Protein AF-T1A819-F1 (afdb_monomer_lite)

Radius of gyration: 20.58 Å; chains: 1; bounding box: 26×36×66 Å

Organism: NCBI:txid410659

Structure (mmCIF, N/CA/C/O backbone):
data_AF-T1A819-F1
#
_entry.id   AF-T1A819-F1
#
loop_
_atom_site.group_PDB
_atom_site.id
_atom_site.type_symbol
_atom_site.label_atom_id
_atom_site.label_alt_id
_atom_site.label_comp_id
_atom_site.label_asym_id
_atom_site.label_entity_id
_atom_site.label_seq_id
_atom_site.pdbx_PDB_ins_code
_atom_site.Cartn_x
_atom_site.Cartn_y
_atom_site.Cartn_z
_atom_site.occupancy
_atom_site.B_iso_or_equiv
_atom_site.auth_seq_id
_atom_site.auth_comp_id
_atom_site.auth_asym_id
_atom_site.auth_atom_id
_atom_site.pdbx_PDB_model_num
ATOM 1 N N . MET A 1 1 ? 0.454 -29.831 44.686 1.00 52.91 1 MET A N 1
ATOM 2 C CA . MET A 1 1 ? 0.465 -30.199 43.258 1.00 52.91 1 MET A CA 1
ATOM 3 C C . MET A 1 1 ? -0.945 -30.102 42.711 1.00 52.91 1 MET A C 1
ATOM 5 O O . MET A 1 1 ? -1.640 -31.101 42.696 1.00 52.91 1 MET A O 1
ATOM 9 N N . THR A 1 2 ? -1.338 -28.882 42.342 1.00 47.62 2 THR A N 1
ATOM 10 C CA . THR A 1 2 ? -2.229 -28.576 41.211 1.00 47.62 2 THR A CA 1
ATOM 11 C C . THR A 1 2 ? -2.296 -27.059 41.115 1.00 47.62 2 THR A C 1
ATOM 13 O O . THR 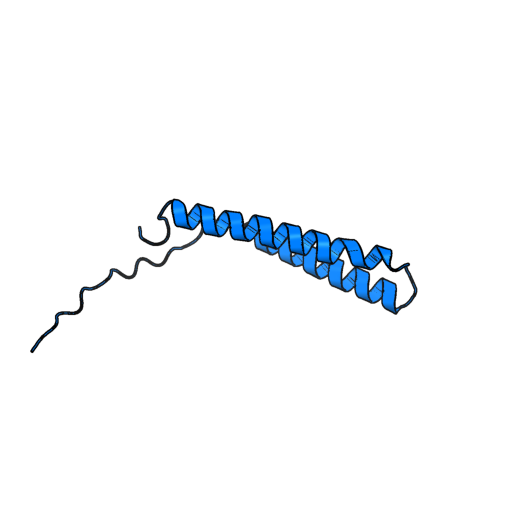A 1 2 ? -3.101 -26.420 41.790 1.00 47.62 2 THR A O 1
ATOM 16 N N . ASP A 1 3 ? -1.405 -26.492 40.305 1.00 50.56 3 ASP A N 1
ATOM 17 C CA . ASP A 1 3 ? -1.648 -25.213 39.655 1.00 50.56 3 ASP A CA 1
ATOM 18 C C . ASP A 1 3 ? -2.854 -25.437 38.740 1.00 50.56 3 ASP A C 1
ATOM 20 O O . ASP A 1 3 ? -2.748 -26.014 37.657 1.00 50.56 3 ASP A O 1
ATOM 24 N N . ALA A 1 4 ? -4.044 -25.102 39.237 1.00 48.84 4 ALA A N 1
ATOM 25 C CA . ALA A 1 4 ? -5.235 -25.056 38.411 1.00 48.84 4 ALA A CA 1
ATOM 26 C C . ALA A 1 4 ? -5.027 -23.904 37.425 1.00 48.84 4 ALA A C 1
ATOM 28 O O . ALA A 1 4 ? -5.150 -22.736 37.787 1.00 48.84 4 ALA A O 1
ATOM 29 N N . HIS A 1 5 ? -4.618 -24.258 36.207 1.00 49.41 5 HIS A N 1
ATOM 30 C CA . HIS A 1 5 ? -4.499 -23.359 35.072 1.00 49.41 5 HIS A CA 1
ATOM 31 C C . HIS A 1 5 ? -5.748 -22.479 35.018 1.00 49.41 5 HIS A C 1
ATOM 33 O O . HIS A 1 5 ? -6.855 -22.980 34.823 1.00 49.41 5 HIS A O 1
ATOM 39 N N . ALA A 1 6 ? -5.566 -21.178 35.247 1.00 45.41 6 ALA A N 1
ATOM 40 C CA . ALA A 1 6 ? -6.607 -20.197 35.015 1.00 45.41 6 ALA A CA 1
ATOM 41 C C . ALA A 1 6 ? -7.049 -20.357 33.560 1.00 45.41 6 ALA A C 1
ATOM 43 O O . ALA A 1 6 ? -6.263 -20.134 32.637 1.00 45.41 6 ALA A O 1
ATOM 44 N N . GLN A 1 7 ? -8.282 -20.816 33.372 1.00 53.69 7 GLN A N 1
ATOM 45 C CA . GLN A 1 7 ? -8.948 -20.826 32.086 1.00 53.69 7 GLN A CA 1
ATOM 46 C C . GLN A 1 7 ? -9.073 -19.363 31.656 1.00 53.69 7 GLN A C 1
ATOM 48 O O . GLN A 1 7 ? -9.985 -18.659 32.076 1.00 53.69 7 GLN A O 1
ATOM 53 N N . ALA A 1 8 ? -8.100 -18.870 30.892 1.00 53.81 8 ALA A N 1
ATOM 54 C CA . ALA A 1 8 ? -8.311 -17.686 30.084 1.00 53.81 8 ALA A CA 1
ATOM 55 C C . ALA A 1 8 ? -9.355 -18.108 29.052 1.00 53.81 8 ALA A C 1
ATOM 57 O O . ALA A 1 8 ? -9.044 -18.886 28.147 1.00 53.81 8 ALA A O 1
ATOM 58 N N . ASP A 1 9 ? -10.607 -17.714 29.276 1.00 54.19 9 ASP A N 1
ATOM 59 C CA . ASP A 1 9 ? -11.693 -17.967 28.342 1.00 54.19 9 ASP A CA 1
ATOM 60 C C . ASP A 1 9 ? -11.231 -17.575 26.935 1.00 54.19 9 ASP A C 1
ATOM 62 O O . ASP A 1 9 ? -10.756 -16.468 26.683 1.00 54.19 9 ASP A O 1
ATOM 66 N N . SER A 1 10 ? -11.290 -18.548 26.030 1.00 60.34 10 SER A N 1
ATOM 67 C CA . SER A 1 10 ? -10.850 -18.461 24.640 1.00 60.34 10 SER A CA 1
ATOM 68 C C . SER A 1 10 ? -11.833 -17.604 23.827 1.00 60.34 10 SER A C 1
ATOM 70 O O . SER A 1 10 ? -12.466 -18.089 22.885 1.00 60.34 10 SER A O 1
ATOM 72 N N . ASN A 1 11 ? -11.995 -16.332 24.182 1.00 65.88 11 ASN A N 1
ATOM 73 C CA . ASN A 1 11 ? -12.773 -15.391 23.387 1.00 65.88 11 ASN A CA 1
ATOM 74 C C . ASN A 1 11 ? -11.946 -14.971 22.170 1.00 65.88 11 ASN A C 1
ATOM 76 O O . ASN A 1 11 ? -11.172 -14.017 22.187 1.00 65.88 11 ASN A O 1
ATOM 80 N N . TYR A 1 12 ? -12.068 -15.752 21.097 1.00 77.25 12 TYR A N 1
ATOM 81 C CA . TYR A 1 12 ? -11.464 -15.418 19.817 1.00 77.25 12 TYR A CA 1
ATOM 82 C C . TYR A 1 12 ? -12.230 -14.256 19.179 1.00 77.25 12 TYR A C 1
ATOM 84 O O . TYR A 1 12 ? -13.434 -14.350 18.934 1.00 77.25 12 TYR A O 1
ATOM 92 N N . TYR A 1 13 ? -11.528 -13.168 18.877 1.00 77.75 13 TYR A N 1
ATOM 93 C CA . TYR A 1 13 ? -12.124 -12.025 18.198 1.00 77.75 13 TYR A CA 1
ATOM 94 C C . TYR A 1 13 ? -12.486 -12.364 16.752 1.00 77.75 13 TYR A C 1
ATOM 96 O O . TYR A 1 13 ? -11.626 -12.711 15.940 1.00 77.75 13 TYR A O 1
ATOM 104 N N . VAL A 1 14 ? -13.770 -12.219 16.425 1.00 82.25 14 VAL A N 1
ATOM 105 C CA . VAL A 1 14 ? -14.275 -12.296 15.054 1.00 82.25 14 VAL A CA 1
ATOM 106 C C . VAL A 1 14 ? -14.388 -10.870 14.512 1.00 82.25 14 VAL A C 1
ATOM 108 O O . VAL A 1 14 ? -15.280 -10.131 14.937 1.00 82.25 14 VAL A O 1
ATOM 111 N N . PRO A 1 15 ? -13.506 -10.453 13.590 1.00 77.31 15 PRO A N 1
ATOM 112 C CA . PRO A 1 15 ? -13.537 -9.100 13.063 1.00 77.31 15 PRO A CA 1
ATOM 113 C C . PRO A 1 15 ? -14.776 -8.868 12.195 1.00 77.31 15 PRO A C 1
ATOM 115 O O . PRO A 1 15 ? -15.228 -9.741 11.452 1.00 77.31 15 PRO A O 1
ATOM 118 N N . HIS A 1 16 ? -15.286 -7.640 12.234 1.00 81.38 16 HIS A N 1
ATOM 119 C CA . HIS A 1 16 ? -16.233 -7.154 11.235 1.00 81.38 16 HIS A CA 1
ATOM 120 C C . HIS A 1 16 ? -15.567 -7.049 9.851 1.00 81.38 16 HIS A C 1
ATOM 122 O O . HIS A 1 16 ? -14.338 -7.013 9.735 1.00 81.38 16 HIS A O 1
ATOM 128 N N . GLY A 1 17 ? -16.375 -6.955 8.791 1.00 87.75 17 GLY A N 1
ATOM 129 C CA . GLY A 1 17 ? -15.875 -6.825 7.422 1.00 87.75 17 GLY A CA 1
ATOM 130 C C . GLY A 1 17 ? -14.849 -5.696 7.272 1.00 87.75 17 GLY A C 1
ATOM 131 O O . GLY A 1 17 ? -15.063 -4.582 7.744 1.00 87.75 17 GLY A O 1
ATOM 132 N N . SER A 1 18 ? -13.733 -5.992 6.604 1.00 91.94 18 SER A N 1
ATOM 133 C CA . SER A 1 18 ? -12.641 -5.043 6.391 1.00 91.94 18 SER A CA 1
ATOM 134 C C . SER A 1 18 ? -12.522 -4.672 4.912 1.00 91.94 18 SER A C 1
ATOM 136 O O . SER A 1 18 ? -12.531 -5.570 4.069 1.00 91.94 18 SER A O 1
ATOM 138 N N . PRO A 1 19 ? -12.368 -3.381 4.565 1.00 93.94 19 PRO A N 1
ATOM 139 C CA . PRO A 1 19 ? -12.140 -2.952 3.185 1.00 93.94 19 PRO A CA 1
ATOM 140 C C . PRO A 1 19 ? -10.675 -3.119 2.741 1.00 93.94 19 PRO A C 1
ATOM 142 O O . PRO A 1 19 ? -10.375 -3.044 1.552 1.00 93.94 19 PRO A O 1
ATOM 145 N N . TRP A 1 20 ? -9.738 -3.351 3.663 1.00 97.19 20 TRP A N 1
ATOM 146 C CA . TRP A 1 20 ? -8.308 -3.412 3.343 1.00 97.19 20 TRP A CA 1
ATOM 147 C C . TRP A 1 20 ? -7.902 -4.533 2.362 1.00 97.19 20 TRP A C 1
ATOM 149 O O . TRP A 1 20 ? -7.025 -4.274 1.537 1.00 97.19 20 TRP A O 1
ATOM 159 N N . PRO A 1 21 ? -8.535 -5.727 2.334 1.00 96.81 21 PRO A N 1
ATOM 160 C CA . PRO A 1 21 ? -8.199 -6.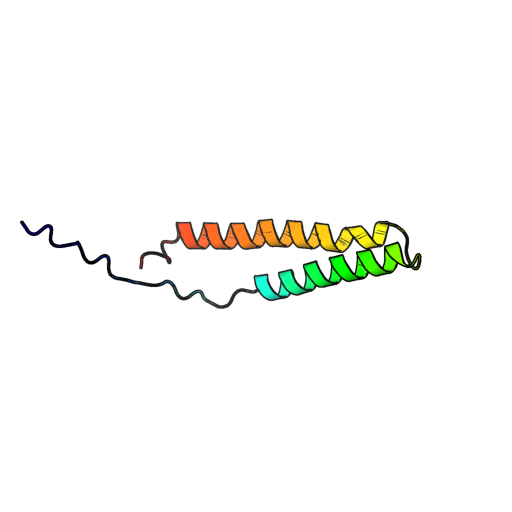776 1.368 1.00 96.81 21 PRO A CA 1
ATOM 161 C C . PRO A 1 21 ? -8.398 -6.381 -0.102 1.00 96.81 21 PRO A C 1
ATOM 163 O O . PRO A 1 21 ? -7.562 -6.718 -0.939 1.00 96.81 21 PRO A O 1
ATOM 166 N N . ILE A 1 22 ? -9.461 -5.636 -0.439 1.00 97.62 22 ILE A N 1
ATOM 167 C CA . ILE A 1 22 ? -9.674 -5.197 -1.829 1.00 97.62 22 ILE A CA 1
ATOM 168 C C . ILE A 1 22 ? -8.656 -4.124 -2.229 1.00 97.62 22 ILE A C 1
ATOM 170 O O . ILE A 1 22 ? -8.125 -4.157 -3.338 1.00 97.62 22 ILE A O 1
ATOM 174 N N . VAL A 1 23 ? -8.308 -3.225 -1.304 1.00 97.81 23 VAL A N 1
ATOM 175 C CA . VAL A 1 23 ? -7.244 -2.231 -1.514 1.00 97.81 23 VAL A CA 1
ATOM 176 C C . VAL A 1 23 ? -5.901 -2.930 -1.729 1.00 97.81 23 VAL A C 1
ATOM 178 O O . VAL A 1 23 ? -5.157 -2.551 -2.631 1.00 97.81 23 VAL A O 1
ATOM 181 N N . ALA A 1 24 ? -5.614 -3.989 -0.968 1.00 98.12 24 ALA A N 1
ATOM 182 C CA . ALA A 1 24 ? -4.403 -4.787 -1.131 1.00 98.12 24 ALA A CA 1
ATOM 183 C C . ALA A 1 24 ? -4.327 -5.462 -2.505 1.00 98.12 24 ALA A C 1
ATOM 185 O O . ALA A 1 24 ? -3.290 -5.389 -3.164 1.00 98.12 24 ALA A O 1
ATOM 186 N N . ALA A 1 25 ? -5.429 -6.057 -2.970 1.00 98.50 25 ALA A N 1
ATOM 187 C CA . ALA A 1 25 ? -5.496 -6.657 -4.300 1.00 98.50 25 ALA A CA 1
ATOM 188 C C . ALA A 1 25 ? -5.227 -5.625 -5.409 1.00 98.50 25 ALA A C 1
ATOM 190 O O . ALA A 1 25 ? -4.433 -5.889 -6.312 1.00 98.50 25 ALA A O 1
ATOM 191 N N . LEU A 1 26 ? -5.821 -4.430 -5.313 1.00 98.44 26 LEU A N 1
ATOM 192 C CA . LEU A 1 26 ? -5.582 -3.339 -6.264 1.00 98.44 26 LEU A CA 1
ATOM 193 C C . LEU A 1 26 ? -4.135 -2.832 -6.217 1.00 98.44 26 LEU A C 1
ATOM 195 O O . LEU A 1 26 ? -3.534 -2.606 -7.264 1.00 98.44 26 LEU A O 1
ATOM 199 N N . ALA A 1 27 ? -3.557 -2.685 -5.023 1.00 98.50 27 ALA A N 1
ATOM 200 C CA . ALA A 1 27 ? -2.174 -2.248 -4.857 1.00 98.50 27 ALA A CA 1
ATOM 201 C C . ALA A 1 27 ? -1.189 -3.227 -5.515 1.00 98.50 27 ALA A C 1
ATOM 203 O O . ALA A 1 27 ? -0.313 -2.812 -6.278 1.00 98.50 27 ALA A O 1
ATOM 204 N N . LEU A 1 28 ? -1.371 -4.529 -5.274 1.00 98.56 28 LEU A N 1
ATOM 205 C CA . LEU A 1 28 ? -0.550 -5.582 -5.873 1.00 98.56 28 LEU A CA 1
ATOM 206 C C . LEU A 1 28 ? -0.755 -5.682 -7.387 1.00 98.56 28 LEU A C 1
ATOM 208 O O . LEU A 1 28 ? 0.222 -5.829 -8.121 1.00 98.56 28 LEU A O 1
ATOM 212 N N . PHE A 1 29 ? -1.995 -5.550 -7.864 1.00 98.62 29 PHE A N 1
ATOM 213 C CA . PHE A 1 29 ? -2.292 -5.518 -9.295 1.00 98.62 29 PHE A CA 1
ATOM 214 C C . PHE A 1 29 ? -1.574 -4.357 -9.991 1.00 98.62 29 PHE A C 1
ATOM 216 O O . PHE A 1 29 ? -0.865 -4.579 -10.969 1.00 98.62 29 PHE A O 1
ATOM 223 N N . CYS A 1 30 ? -1.695 -3.137 -9.462 1.00 98.50 30 CYS A N 1
ATOM 224 C CA . CYS A 1 30 ? -1.021 -1.959 -10.008 1.00 98.50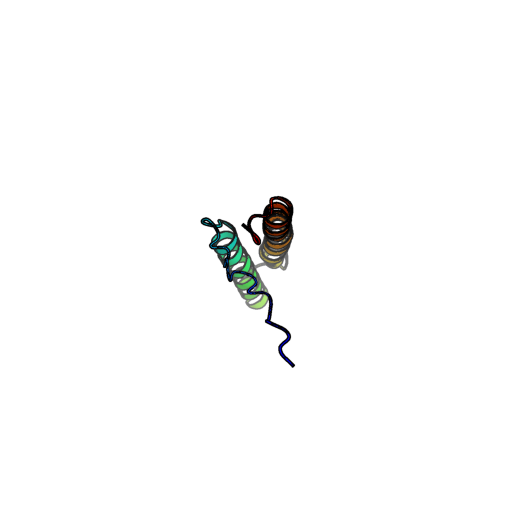 30 CYS A CA 1
ATOM 225 C C . CYS A 1 30 ? 0.505 -2.103 -9.984 1.00 98.50 30 CYS A C 1
ATOM 227 O O . CYS A 1 30 ? 1.168 -1.684 -10.931 1.00 98.50 30 CYS A O 1
ATOM 229 N N . LEU A 1 31 ? 1.063 -2.710 -8.930 1.00 98.56 31 LEU A N 1
ATOM 230 C CA . LEU A 1 31 ? 2.498 -2.975 -8.837 1.00 98.56 31 LEU A CA 1
ATOM 231 C C . LEU A 1 31 ? 2.968 -3.923 -9.943 1.00 98.56 31 LEU A C 1
ATOM 233 O O . LEU A 1 31 ? 3.932 -3.613 -10.640 1.00 98.56 31 LEU A O 1
ATOM 237 N N . MET A 1 32 ? 2.282 -5.053 -10.121 1.00 98.56 32 MET A N 1
ATOM 238 C CA . MET A 1 32 ? 2.651 -6.031 -11.146 1.00 98.56 32 MET A CA 1
ATOM 239 C C . MET A 1 32 ? 2.429 -5.499 -12.558 1.00 98.56 32 MET A C 1
ATOM 241 O O . MET A 1 32 ? 3.307 -5.635 -13.405 1.00 98.56 32 MET A O 1
ATOM 245 N N . LEU A 1 33 ? 1.293 -4.845 -12.804 1.00 98.38 33 LEU A N 1
ATOM 246 C CA . LEU A 1 33 ? 0.997 -4.250 -14.102 1.00 98.38 33 LEU A CA 1
ATOM 247 C C . LEU A 1 33 ? 2.046 -3.197 -14.477 1.00 98.38 33 LEU A C 1
ATOM 249 O O . LEU A 1 33 ? 2.570 -3.227 -15.587 1.00 98.38 33 LEU A O 1
ATOM 253 N N . GLY A 1 34 ? 2.397 -2.307 -13.545 1.00 98.1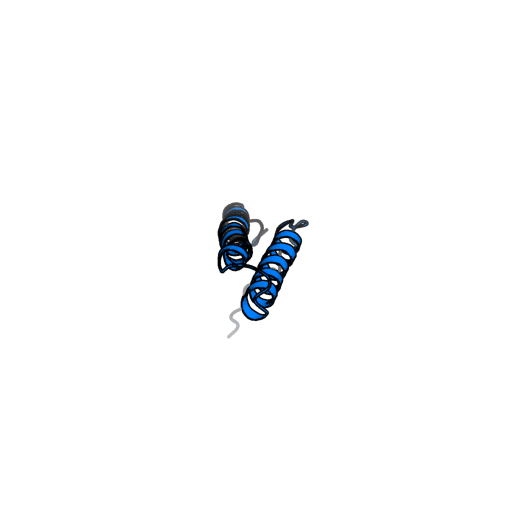9 34 GLY A N 1
ATOM 254 C CA . GLY A 1 34 ? 3.457 -1.322 -13.747 1.00 98.19 34 GLY A CA 1
ATOM 255 C C . GLY A 1 34 ? 4.807 -1.967 -14.058 1.00 98.19 34 GLY A C 1
ATOM 256 O O . GLY A 1 34 ? 5.488 -1.552 -14.993 1.00 98.19 34 GLY A O 1
ATOM 257 N N . ALA A 1 35 ? 5.168 -3.020 -13.318 1.00 98.25 35 ALA A N 1
ATOM 258 C CA . ALA A 1 35 ? 6.411 -3.755 -13.533 1.00 98.25 35 ALA A CA 1
ATOM 259 C C . ALA A 1 35 ? 6.483 -4.387 -14.928 1.00 98.25 35 ALA A C 1
ATOM 261 O O . ALA A 1 35 ? 7.471 -4.184 -15.630 1.00 98.25 35 ALA A O 1
ATOM 262 N N . VAL A 1 36 ? 5.434 -5.094 -15.355 1.00 98.31 36 VAL A N 1
ATOM 263 C CA . VAL A 1 36 ? 5.381 -5.726 -16.684 1.00 98.31 36 VAL A CA 1
ATOM 264 C C . VAL A 1 36 ? 5.453 -4.672 -17.790 1.00 98.31 36 VAL A C 1
ATOM 266 O O . VAL A 1 36 ? 6.292 -4.775 -18.679 1.00 98.31 36 VAL A O 1
ATOM 269 N N . LEU A 1 37 ? 4.652 -3.604 -17.701 1.00 98.00 37 LEU A N 1
ATOM 270 C CA . LEU A 1 37 ? 4.636 -2.542 -18.714 1.00 98.00 37 LEU A CA 1
ATOM 271 C C . LEU A 1 37 ? 5.968 -1.789 -18.829 1.00 98.00 37 LEU A C 1
ATOM 273 O O . LEU A 1 37 ? 6.280 -1.262 -19.898 1.00 98.00 37 LEU A O 1
ATOM 277 N N . PHE A 1 38 ? 6.723 -1.675 -17.736 1.00 98.19 38 PHE A N 1
ATOM 278 C CA . PHE A 1 38 ? 8.054 -1.075 -17.756 1.00 98.19 38 PHE A CA 1
ATOM 279 C C . PHE A 1 38 ? 9.097 -2.025 -18.360 1.00 98.19 38 PHE A C 1
ATOM 281 O O . PHE A 1 38 ? 9.870 -1.608 -19.221 1.00 98.19 38 PHE A O 1
ATOM 288 N N . LEU A 1 39 ? 9.106 -3.295 -17.940 1.00 98.00 39 LEU A N 1
ATOM 289 C CA . LEU A 1 39 ? 10.075 -4.294 -18.406 1.00 98.00 39 LEU A CA 1
ATOM 290 C C . LEU A 1 39 ? 9.898 -4.641 -19.890 1.00 98.00 39 LEU A C 1
ATOM 292 O O . LEU A 1 39 ? 10.893 -4.824 -20.587 1.00 98.00 39 LEU A O 1
ATOM 296 N N . ASP A 1 40 ? 8.660 -4.644 -20.385 1.00 97.75 40 ASP A N 1
ATOM 297 C CA . ASP A 1 40 ? 8.349 -4.847 -21.806 1.00 97.75 40 ASP A CA 1
ATOM 298 C C . ASP A 1 40 ? 8.598 -3.584 -22.658 1.00 97.75 40 ASP A C 1
ATOM 300 O O . ASP A 1 40 ? 8.384 -3.589 -23.870 1.00 97.75 40 ASP A O 1
ATOM 304 N N . GLY A 1 41 ? 9.031 -2.474 -22.046 1.00 96.88 41 GLY A N 1
ATOM 305 C CA . GLY A 1 41 ? 9.328 -1.218 -22.742 1.00 96.88 41 GLY A CA 1
ATOM 306 C C . GLY A 1 41 ? 8.097 -0.466 -23.263 1.00 96.88 41 GLY A C 1
ATOM 307 O O . GLY A 1 41 ? 8.242 0.486 -24.028 1.00 96.88 41 GLY A O 1
ATOM 308 N N . VAL A 1 42 ? 6.888 -0.862 -22.851 1.00 97.25 42 VAL A N 1
ATOM 309 C CA . VAL A 1 42 ? 5.615 -0.239 -23.265 1.00 97.25 42 VAL A CA 1
ATOM 310 C C . VAL A 1 42 ? 5.437 1.141 -22.629 1.00 97.25 42 VAL A C 1
ATOM 312 O O . VAL A 1 42 ? 4.843 2.042 -23.221 1.00 97.25 42 VAL A O 1
ATOM 315 N N . THR A 1 43 ? 5.947 1.319 -21.411 1.00 96.19 43 THR A N 1
ATOM 316 C CA . THR A 1 43 ? 5.830 2.565 -20.643 1.00 96.19 43 THR A CA 1
ATOM 317 C C . THR A 1 43 ? 7.170 2.982 -20.046 1.00 96.19 43 THR A C 1
ATOM 319 O O . THR A 1 43 ? 8.096 2.187 -19.916 1.00 96.19 43 THR A O 1
ATOM 322 N N . SER A 1 44 ? 7.277 4.254 -19.660 1.00 96.38 44 SER A N 1
ATOM 323 C CA . SER A 1 44 ? 8.421 4.753 -18.892 1.00 96.38 44 SER A CA 1
ATOM 324 C C . SER A 1 44 ? 8.367 4.281 -17.433 1.00 96.38 44 SER A C 1
ATOM 326 O O . SER A 1 44 ? 7.332 3.820 -16.958 1.00 96.38 44 SER A O 1
ATOM 328 N N . ALA A 1 45 ? 9.460 4.476 -16.687 1.00 96.38 45 ALA A N 1
ATOM 329 C CA . ALA A 1 45 ? 9.580 4.078 -15.277 1.00 96.38 45 ALA A CA 1
ATOM 330 C C . ALA A 1 45 ? 8.494 4.660 -14.347 1.00 96.38 45 ALA A C 1
ATOM 332 O O . ALA A 1 45 ? 8.299 4.169 -13.238 1.00 96.38 45 ALA A O 1
ATOM 333 N N . TRP A 1 46 ? 7.758 5.682 -14.791 1.00 96.25 46 TRP A N 1
ATOM 334 C CA . TRP A 1 46 ? 6.632 6.262 -14.060 1.00 96.25 46 TRP A CA 1
ATOM 335 C C . TRP A 1 46 ? 5.495 5.262 -13.802 1.00 96.25 46 TRP A C 1
ATOM 337 O O . TRP A 1 46 ? 4.791 5.401 -12.801 1.00 96.25 46 TRP A O 1
ATOM 347 N N . SER A 1 47 ? 5.336 4.230 -14.639 1.00 96.81 47 SER A N 1
ATOM 348 C CA . SER A 1 47 ? 4.335 3.171 -14.433 1.00 96.81 47 SER A CA 1
ATOM 349 C C . SER A 1 47 ? 4.599 2.315 -13.191 1.00 96.81 47 SER A C 1
ATOM 351 O O . SER A 1 47 ? 3.673 1.679 -12.694 1.00 96.81 47 SER A O 1
ATOM 353 N N . LEU A 1 48 ? 5.816 2.347 -12.634 1.00 97.75 48 LEU A N 1
ATOM 354 C CA . LEU A 1 48 ? 6.170 1.641 -11.402 1.00 97.75 48 LEU A CA 1
ATOM 355 C C . LEU A 1 48 ? 5.656 2.331 -10.135 1.00 97.75 48 LEU A C 1
ATOM 357 O O . LEU A 1 48 ? 5.583 1.683 -9.098 1.00 97.75 48 LEU A O 1
ATOM 361 N N . LEU A 1 49 ? 5.325 3.626 -10.175 1.00 98.25 49 LEU A N 1
ATOM 362 C CA . LEU A 1 49 ? 4.986 4.398 -8.971 1.00 98.25 49 LEU A CA 1
ATOM 363 C C . LEU A 1 49 ? 3.632 4.058 -8.321 1.00 98.25 49 LEU A C 1
ATOM 365 O O . LEU A 1 49 ? 3.574 4.038 -7.089 1.00 98.25 49 LEU A O 1
ATOM 369 N N . PRO A 1 50 ? 2.539 3.794 -9.066 1.00 98.19 50 PRO A N 1
ATOM 370 C CA . PRO A 1 50 ? 1.225 3.580 -8.460 1.00 98.19 50 PRO A CA 1
ATOM 371 C C . PRO A 1 50 ? 1.180 2.412 -7.467 1.00 98.19 50 PRO A C 1
ATOM 373 O O . PRO A 1 50 ? 0.572 2.537 -6.408 1.00 98.19 50 PRO A O 1
ATOM 376 N N . GLY A 1 51 ? 1.850 1.296 -7.769 1.00 98.19 51 GLY A N 1
ATOM 377 C CA . GLY A 1 51 ? 1.872 0.109 -6.908 1.00 98.19 51 GLY A CA 1
ATOM 378 C C . GLY A 1 51 ? 2.449 0.369 -5.507 1.00 98.19 51 GLY A C 1
ATOM 379 O O . GLY A 1 51 ? 1.731 0.205 -4.520 1.00 98.19 51 GLY A O 1
ATOM 380 N N . PRO A 1 52 ? 3.715 0.812 -5.386 1.00 98.50 52 PRO A N 1
ATOM 381 C CA . PRO A 1 52 ? 4.337 1.168 -4.112 1.00 98.50 52 PRO A CA 1
ATOM 382 C C . PRO A 1 52 ? 3.577 2.250 -3.340 1.00 98.50 52 PRO A C 1
ATOM 384 O O . PRO A 1 52 ? 3.433 2.130 -2.125 1.00 98.50 52 PRO A O 1
ATOM 387 N N . LEU A 1 53 ? 3.046 3.275 -4.019 1.00 98.62 53 LEU A N 1
ATOM 388 C CA . LEU A 1 53 ? 2.253 4.320 -3.361 1.00 98.62 53 LEU A CA 1
ATOM 389 C C . LEU A 1 53 ? 0.971 3.752 -2.736 1.00 98.62 53 LEU A C 1
ATOM 391 O O . LEU A 1 53 ? 0.662 4.057 -1.582 1.00 98.62 53 LEU A O 1
ATOM 395 N N . LEU A 1 54 ? 0.260 2.884 -3.460 1.00 98.38 54 LEU A N 1
ATOM 396 C CA . LEU A 1 54 ? -0.923 2.200 -2.937 1.00 98.38 54 LEU A CA 1
ATOM 397 C C . LEU A 1 54 ? -0.576 1.225 -1.803 1.00 98.38 54 LEU A C 1
ATOM 399 O O . LEU A 1 54 ? -1.345 1.120 -0.851 1.00 98.38 54 LEU A O 1
ATOM 403 N N . LEU A 1 55 ? 0.577 0.551 -1.857 1.00 98.44 55 LEU A N 1
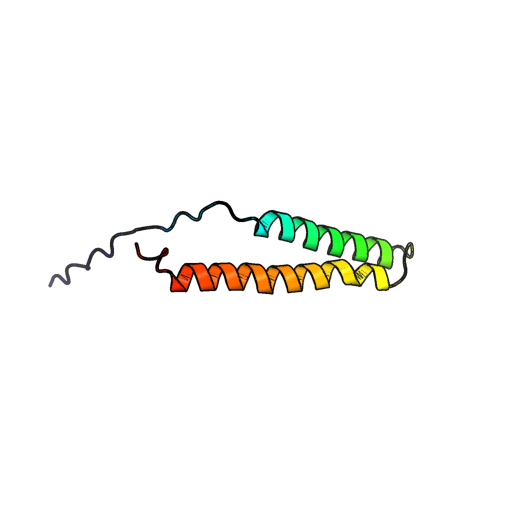ATOM 404 C CA . LEU A 1 55 ? 1.039 -0.321 -0.771 1.00 98.44 55 LEU A CA 1
ATOM 405 C C . LEU A 1 55 ? 1.381 0.457 0.503 1.00 98.44 55 LEU A C 1
ATOM 407 O O . LEU A 1 55 ? 1.003 0.038 1.594 1.00 98.44 55 LEU A O 1
ATOM 411 N N . ILE A 1 56 ? 2.062 1.598 0.384 1.00 98.62 56 ILE A N 1
ATOM 412 C CA . ILE A 1 56 ? 2.351 2.464 1.536 1.00 98.62 56 ILE A CA 1
ATOM 413 C C . ILE A 1 56 ? 1.038 2.945 2.162 1.00 98.62 56 ILE A C 1
ATOM 415 O O . ILE A 1 56 ? 0.861 2.841 3.377 1.00 98.62 56 ILE A O 1
ATOM 419 N N . PHE A 1 57 ? 0.094 3.408 1.337 1.00 98.31 57 PHE A N 1
ATOM 420 C CA . PHE A 1 57 ? -1.242 3.791 1.793 1.00 98.31 57 PHE A CA 1
ATOM 421 C C . PHE A 1 57 ? -1.967 2.635 2.506 1.00 98.31 57 PHE A C 1
ATOM 423 O O . PHE A 1 57 ? -2.499 2.832 3.600 1.00 98.31 57 PHE A O 1
ATOM 430 N N . LEU A 1 58 ? -1.937 1.428 1.926 1.00 98.44 58 LEU A N 1
ATOM 431 C CA . LEU A 1 58 ? -2.517 0.217 2.510 1.00 98.44 58 LEU A CA 1
ATOM 432 C C . LEU A 1 58 ? -1.942 -0.068 3.897 1.00 98.44 58 LEU A C 1
ATOM 434 O O . LEU A 1 58 ? -2.715 -0.282 4.825 1.00 98.44 58 LEU A O 1
ATOM 438 N N . PHE A 1 59 ? -0.616 -0.088 4.054 1.00 98.25 59 PHE A N 1
ATOM 439 C CA . PHE A 1 59 ? -0.006 -0.437 5.338 1.00 98.25 59 PHE A CA 1
ATOM 440 C C . PHE A 1 59 ? -0.301 0.601 6.415 1.00 98.25 59 PHE A C 1
ATOM 442 O O . PHE A 1 59 ? -0.657 0.225 7.529 1.00 98.25 59 PHE A O 1
ATOM 449 N N . ILE A 1 60 ? -0.229 1.894 6.083 1.00 98.31 60 ILE A N 1
ATOM 450 C CA . ILE A 1 60 ? -0.570 2.963 7.030 1.00 98.31 60 ILE A CA 1
ATOM 451 C C . ILE A 1 60 ? -2.032 2.824 7.481 1.00 98.31 60 ILE A C 1
ATOM 453 O O . ILE A 1 60 ? -2.312 2.832 8.679 1.00 98.31 60 ILE A O 1
ATOM 457 N N . GLY A 1 61 ? -2.964 2.663 6.539 1.00 97.25 61 GLY A N 1
ATOM 458 C CA . GLY A 1 61 ? -4.392 2.586 6.843 1.00 97.25 61 GLY A CA 1
ATOM 459 C C . GLY A 1 61 ? -4.809 1.297 7.558 1.00 97.25 61 GLY A C 1
ATOM 460 O O . GLY A 1 61 ? -5.534 1.335 8.560 1.00 97.25 61 GLY A O 1
ATOM 461 N N . TRP A 1 62 ? -4.317 0.150 7.087 1.00 97.50 62 TRP A N 1
ATOM 462 C CA . TRP A 1 62 ? -4.619 -1.144 7.689 1.00 97.50 62 TRP A CA 1
ATOM 463 C C . TRP A 1 62 ? -4.053 -1.242 9.106 1.00 97.50 62 TRP A C 1
ATOM 465 O O . TRP A 1 62 ? -4.787 -1.604 10.027 1.00 97.50 62 TRP A O 1
ATOM 475 N N . PHE A 1 63 ? -2.799 -0.834 9.326 1.00 97.12 63 PHE A N 1
ATOM 476 C CA . PHE A 1 63 ? -2.213 -0.858 10.668 1.00 97.12 63 PHE A CA 1
ATOM 477 C C . PHE A 1 63 ? -2.886 0.137 11.611 1.00 97.12 63 PHE A C 1
ATOM 479 O O . PHE A 1 63 ? -3.147 -0.221 12.757 1.00 97.12 63 PHE A O 1
ATOM 486 N N . ALA A 1 64 ? -3.257 1.335 11.146 1.00 96.75 64 ALA A N 1
ATOM 487 C CA . ALA A 1 64 ? -4.046 2.264 11.957 1.00 96.75 64 ALA A CA 1
ATOM 488 C C . ALA A 1 64 ? -5.380 1.642 12.415 1.00 96.75 64 ALA A C 1
ATOM 490 O O . ALA A 1 64 ? -5.782 1.824 13.565 1.00 96.75 64 ALA A O 1
ATOM 491 N N . THR A 1 65 ? -6.032 0.856 11.550 1.00 94.75 65 THR A N 1
ATOM 492 C CA . THR A 1 65 ? -7.267 0.128 11.891 1.00 94.75 65 THR A CA 1
ATOM 493 C C . THR A 1 65 ? -7.011 -0.933 12.960 1.00 94.75 65 THR A C 1
ATOM 495 O O . THR A 1 65 ? -7.696 -0.940 13.979 1.00 94.75 65 THR A O 1
ATOM 498 N N . VAL A 1 66 ? -5.984 -1.772 12.786 1.00 93.56 66 VAL A N 1
ATOM 499 C CA . VAL A 1 66 ? -5.626 -2.829 13.751 1.00 93.56 66 VAL A CA 1
ATOM 500 C C . VAL A 1 66 ? -5.271 -2.244 15.121 1.00 93.56 66 VAL A C 1
ATOM 502 O O . VAL A 1 66 ? -5.731 -2.749 16.146 1.00 93.56 66 VAL A O 1
ATOM 505 N N . ILE A 1 67 ? -4.496 -1.154 15.145 1.00 94.38 67 ILE A N 1
ATOM 506 C CA . ILE A 1 67 ? -4.139 -0.436 16.375 1.00 94.38 67 ILE A CA 1
ATOM 507 C C . ILE A 1 67 ? -5.395 0.141 17.040 1.00 94.38 67 ILE A C 1
ATOM 509 O O . ILE A 1 67 ? -5.568 0.001 18.251 1.00 94.38 67 ILE A O 1
ATOM 513 N N . GLY A 1 68 ? -6.292 0.753 16.264 1.00 93.31 68 GLY A N 1
ATOM 514 C CA . GLY A 1 68 ? -7.545 1.306 16.776 1.00 93.31 68 GLY A CA 1
ATOM 515 C C . GLY A 1 68 ? -8.489 0.242 17.340 1.00 93.31 68 GLY A C 1
ATOM 516 O O . GLY A 1 68 ? -9.110 0.467 18.376 1.00 93.31 68 GLY A O 1
ATOM 517 N N . GLU A 1 69 ? -8.580 -0.927 16.704 1.00 90.62 69 GLU A N 1
ATOM 518 C CA . GLU A 1 69 ? -9.302 -2.086 17.244 1.00 90.62 69 GLU A CA 1
ATOM 519 C C . GLU A 1 69 ? -8.668 -2.550 18.563 1.00 90.62 69 GLU A C 1
ATOM 521 O O . GLU A 1 69 ? -9.376 -2.770 19.546 1.00 90.62 69 GLU A O 1
ATOM 526 N N . ASN A 1 70 ? -7.333 -2.578 18.645 1.00 89.56 70 ASN A N 1
ATOM 527 C CA . ASN A 1 70 ? -6.630 -2.994 19.859 1.00 89.56 70 ASN A CA 1
ATOM 528 C C . ASN A 1 70 ? -6.924 -2.083 21.050 1.00 89.56 70 ASN A C 1
ATOM 530 O O . ASN A 1 70 ? -7.280 -2.563 22.125 1.00 89.56 70 ASN A O 1
ATOM 534 N N . GLN A 1 71 ? -6.869 -0.770 20.834 1.00 92.06 71 GLN A N 1
ATOM 535 C CA . GLN A 1 71 ? -7.155 0.228 21.866 1.00 92.06 71 GLN A CA 1
ATOM 536 C C . GLN A 1 71 ? -8.611 0.198 22.352 1.00 92.06 71 GLN A C 1
ATOM 538 O O . GLN A 1 71 ? -8.884 0.592 23.483 1.00 92.06 71 GLN A O 1
ATOM 543 N N . LYS A 1 72 ? -9.548 -0.288 21.528 1.00 88.19 72 LYS A N 1
ATOM 544 C CA . LYS A 1 72 ? -10.960 -0.461 21.907 1.00 88.19 72 LYS A CA 1
ATOM 545 C C . LYS A 1 72 ? -11.216 -1.718 22.745 1.00 88.19 72 LYS A C 1
ATOM 547 O O . LYS A 1 72 ? -12.341 -1.912 23.192 1.00 88.19 72 LYS A O 1
ATOM 552 N N . GLY A 1 73 ? -10.210 -2.572 22.945 1.00 81.25 73 GLY A N 1
ATOM 553 C CA . GLY A 1 73 ? -10.324 -3.779 23.765 1.00 81.25 73 GLY A CA 1
ATOM 554 C C . GLY A 1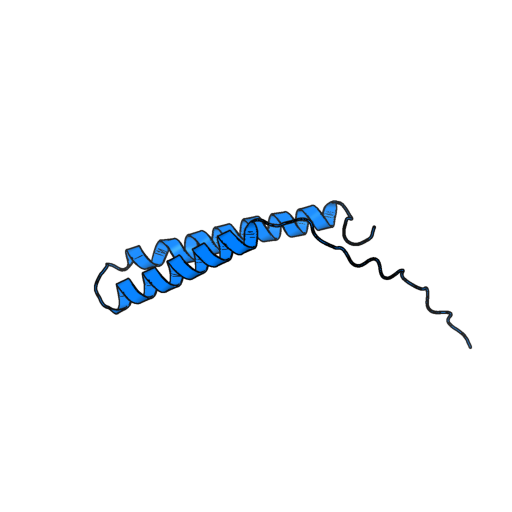 73 ? -11.107 -4.926 23.118 1.00 81.25 73 GLY A C 1
ATOM 555 O O . GLY A 1 73 ? -11.373 -5.914 23.790 1.00 81.25 73 GLY A O 1
ATOM 556 N N . VAL A 1 74 ? -11.439 -4.840 21.822 1.00 76.38 74 VAL A N 1
ATOM 557 C CA . VAL A 1 74 ? -12.290 -5.835 21.132 1.00 76.38 74 VAL A CA 1
ATOM 558 C C . VAL A 1 74 ? -11.667 -7.232 21.054 1.00 76.38 74 VAL A C 1
ATOM 560 O O . VAL A 1 74 ? -12.383 -8.209 20.872 1.00 76.38 74 VAL A O 1
ATOM 563 N N . TYR A 1 75 ? -10.344 -7.333 21.221 1.00 69.12 75 TYR A N 1
ATOM 564 C CA . TYR A 1 75 ? -9.621 -8.605 21.216 1.00 69.12 75 TYR A CA 1
ATOM 565 C C . TYR A 1 75 ? -9.740 -9.408 22.519 1.00 69.12 75 TYR A C 1
ATOM 567 O O . TYR A 1 75 ? -9.390 -10.581 22.511 1.00 69.12 75 TYR A O 1
ATOM 575 N N . ASN A 1 76 ? -10.200 -8.789 23.615 1.00 65.06 76 ASN A N 1
ATOM 576 C CA . ASN A 1 76 ? -10.270 -9.400 24.951 1.00 65.06 76 ASN A CA 1
ATOM 577 C C . ASN A 1 76 ? -11.673 -9.269 25.582 1.00 65.06 76 ASN A C 1
ATOM 579 O O . ASN A 1 76 ? -11.779 -9.211 26.809 1.00 65.06 76 ASN A O 1
ATOM 583 N N . LEU A 1 77 ? -12.720 -9.121 24.759 1.00 58.00 77 LEU A N 1
ATOM 584 C CA . LEU A 1 77 ? -14.115 -9.101 25.224 1.00 58.00 77 LEU A CA 1
ATOM 585 C C . LEU A 1 77 ? -14.566 -10.471 25.732 1.00 58.00 77 LEU A C 1
ATOM 587 O O . LEU A 1 77 ? -14.027 -11.487 25.247 1.00 58.00 77 LEU A O 1
#

Secondary structure (DSSP, 8-state):
--------------PPP-SHHHHHHHHHHHHHHHHHHHHTTSS-GGGGSHHHHHHHHHHHHHHHHHHHHHHTTGGG-

pLDDT: mean 87.56, std 16.45, range [45.41, 98.62]

Foldseek 3Di:
DDPPPPPLPPPAQDDDDDPLVVLLVVLVVQQVVLVVCPVVVVDPNVSNPSNVVSVVVSVVVVVVVVVVCVVVVSRRD

InterPro domains:
  IPR035973 Cytochrome c oxidase subunit III-like superfamily [SSF81452] (10-71)

Sequence (77 aa):
MTDAHAQADSNYYVPHGSPWPIVAALALFCLMLGAVLFLDGVTSAWSLLPGPLLLIFLFIGWFATVIGENQKGVYNL